Protein AF-A0A9D9Q2E6-F1 (afdb_monomer_lite)

Radius of gyration: 23.65 Å; chains: 1; bounding box: 27×30×88 Å

Secondary structure (DSSP, 8-state):
-------HHHHHHHHHHHHHHGGG----PPPHHHHHHHHHHHHHTT-HHHHHHHHHTS-GGG--HHHHHHHHHHHHHHHHHTTPPP-HHHHHHHHHHHHTSTT--SHHHHHHHHTT-

pLDDT: mean 78.92, std 16.34, range [37.31, 95.44]

Sequence (117 aa):
MNTLKPSVCQLKSIAYCLLSAAFLFSCSQPSPVREQLSRAEQVMETDSRAAALVLDSIDSSALRGEDAALYAILRTQTDYKRDIPLTSDSLARIATDYYGTSLHKDYHAAMAWYTLG

Foldseek 3Di:
DDDDDDDPPVVVVVVVVVVVVVVPPPPPPPDPLNVLLVVLVVCCVVDLVVSVVSLVPDPLVPDDAPSNLSSLLSVLSSCVVVVHPDPNPVSLCSNCVRQVDPVHPDPSNVSSVVSVD

Structure (mmCIF, N/CA/C/O backbone):
data_AF-A0A9D9Q2E6-F1
#
_entry.id   AF-A0A9D9Q2E6-F1
#
loop_
_atom_site.group_PDB
_atom_site.id
_atom_site.type_symbol
_atom_site.label_atom_id
_atom_site.label_alt_id
_atom_site.label_comp_id
_atom_site.label_asym_id
_atom_site.label_entity_id
_atom_site.label_seq_id
_atom_site.pdbx_PDB_ins_code
_atom_site.Cartn_x
_atom_site.Cartn_y
_atom_site.Cartn_z
_atom_site.occupancy
_atom_site.B_iso_or_equiv
_atom_site.auth_seq_id
_atom_site.auth_comp_id
_atom_site.auth_asym_id
_atom_site.auth_atom_id
_atom_site.pdbx_PDB_model_num
ATOM 1 N N . MET A 1 1 ? 13.154 3.340 72.368 1.00 37.62 1 MET A N 1
ATOM 2 C CA . MET A 1 1 ? 13.314 3.034 70.928 1.00 37.62 1 MET A CA 1
ATOM 3 C C . MET A 1 1 ? 11.912 2.833 70.388 1.00 37.62 1 MET A C 1
ATOM 5 O O . MET A 1 1 ? 11.318 1.790 70.624 1.00 37.62 1 MET A O 1
ATOM 9 N N . ASN A 1 2 ? 11.323 3.901 69.850 1.00 37.31 2 ASN A N 1
ATOM 10 C CA . ASN A 1 2 ? 9.881 3.985 69.638 1.00 37.31 2 ASN A CA 1
ATOM 11 C C . ASN A 1 2 ? 9.487 3.343 68.308 1.00 37.31 2 ASN A C 1
ATOM 13 O O . ASN A 1 2 ? 10.048 3.640 67.258 1.00 37.31 2 ASN A O 1
ATOM 17 N N . THR A 1 3 ? 8.497 2.466 68.400 1.00 50.88 3 THR A N 1
ATOM 18 C CA . THR A 1 3 ? 7.759 1.841 67.307 1.00 50.88 3 THR A CA 1
ATOM 19 C C . THR A 1 3 ? 7.039 2.895 66.463 1.00 50.88 3 THR A C 1
ATOM 21 O O . THR A 1 3 ? 6.239 3.644 67.020 1.00 50.88 3 THR A O 1
ATOM 24 N N . LEU A 1 4 ? 7.213 2.912 65.137 1.00 45.84 4 LEU A N 1
ATOM 25 C CA . LEU A 1 4 ? 6.283 3.604 64.236 1.00 45.84 4 LEU A CA 1
ATOM 26 C C . LEU A 1 4 ? 5.934 2.694 63.048 1.00 45.84 4 LEU A C 1
ATOM 28 O O . LEU A 1 4 ? 6.772 2.364 62.213 1.00 45.84 4 LEU A O 1
ATOM 32 N N . LYS A 1 5 ? 4.676 2.241 63.061 1.00 41.97 5 LYS A N 1
ATOM 33 C CA . LYS A 1 5 ? 3.992 1.385 62.082 1.00 41.97 5 LYS A CA 1
ATOM 34 C C . LYS A 1 5 ? 4.245 1.849 60.640 1.00 41.97 5 LYS A C 1
ATOM 36 O O . LYS A 1 5 ? 4.046 3.033 60.367 1.00 41.97 5 LYS A O 1
ATOM 41 N N . PRO A 1 6 ? 4.558 0.941 59.698 1.00 46.75 6 PRO A N 1
ATOM 42 C CA . PRO A 1 6 ? 4.557 1.287 58.289 1.00 46.75 6 PRO A CA 1
ATOM 43 C C . PRO A 1 6 ? 3.120 1.599 57.859 1.00 46.75 6 PRO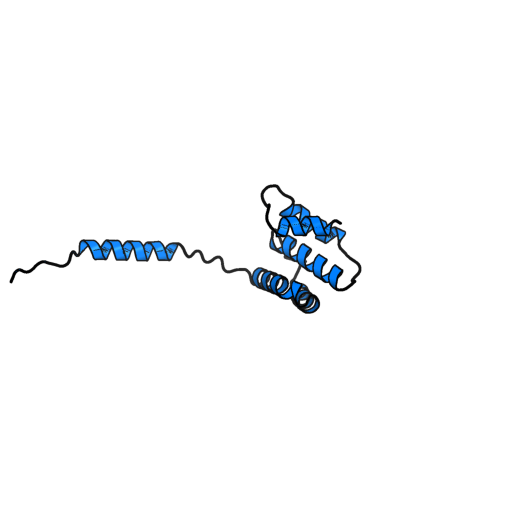 A C 1
ATOM 45 O O . PRO A 1 6 ? 2.169 0.892 58.202 1.00 46.75 6 PRO A O 1
ATOM 48 N N . SER A 1 7 ? 2.967 2.699 57.136 1.00 47.81 7 SER A N 1
ATOM 49 C CA . SER A 1 7 ? 1.710 3.236 56.630 1.00 47.81 7 SER A CA 1
ATOM 50 C C . SER A 1 7 ? 1.016 2.249 55.684 1.00 47.81 7 SER A C 1
ATOM 52 O O . SER A 1 7 ? 1.204 2.290 54.471 1.00 47.81 7 SER A O 1
ATOM 54 N N . VAL A 1 8 ? 0.162 1.386 56.239 1.00 54.19 8 VAL A N 1
ATOM 55 C CA . VAL A 1 8 ? -0.673 0.405 55.513 1.00 54.19 8 VAL A CA 1
ATOM 56 C C . VAL A 1 8 ? -1.560 1.073 54.440 1.00 54.19 8 VAL A C 1
ATOM 58 O O . VAL A 1 8 ? -1.967 0.429 53.476 1.00 54.19 8 VAL A O 1
ATOM 61 N N . CYS A 1 9 ? -1.817 2.383 54.556 1.00 48.16 9 CYS A N 1
ATOM 62 C CA . CYS A 1 9 ? -2.545 3.174 53.558 1.00 48.16 9 CYS A CA 1
ATOM 63 C C . CYS A 1 9 ? -1.777 3.392 52.241 1.00 48.16 9 CYS A C 1
ATOM 65 O O . CYS A 1 9 ? -2.409 3.447 51.192 1.00 48.16 9 CYS A O 1
ATOM 67 N N . GLN A 1 10 ? -0.441 3.480 52.261 1.00 53.59 10 GLN A N 1
ATOM 68 C CA . GLN A 1 10 ? 0.355 3.788 51.058 1.00 53.59 10 GLN A CA 1
ATOM 69 C C . GLN A 1 10 ? 0.466 2.584 50.110 1.00 53.59 10 GLN A C 1
ATOM 71 O O . GLN A 1 10 ? 0.487 2.736 48.892 1.00 53.59 10 GLN A O 1
ATOM 76 N N . LEU A 1 11 ? 0.466 1.369 50.666 1.00 54.09 11 LEU A N 1
ATOM 77 C CA . LEU A 1 11 ? 0.584 0.131 49.894 1.00 54.09 11 LEU A CA 1
ATOM 78 C C . LEU A 1 11 ? -0.684 -0.165 49.070 1.00 54.09 11 LEU A C 1
ATOM 80 O O . LEU A 1 11 ? -0.596 -0.699 47.967 1.00 54.09 11 LEU A O 1
ATOM 84 N N . LYS A 1 12 ? -1.862 0.232 49.576 1.00 57.41 12 LYS A N 1
ATOM 85 C CA . LYS A 1 12 ? -3.153 0.055 48.888 1.00 57.41 12 LYS A CA 1
ATOM 86 C C . LYS A 1 12 ? -3.297 0.966 47.664 1.00 57.41 12 LYS A C 1
ATOM 88 O O . LYS A 1 12 ? -3.782 0.504 46.636 1.00 57.41 12 LYS A O 1
ATOM 93 N N . SER A 1 13 ? -2.838 2.218 47.750 1.00 57.25 13 SER A N 1
ATOM 94 C CA . SER A 1 13 ? -2.843 3.148 46.607 1.00 57.25 13 SER A CA 1
ATOM 95 C C . SER A 1 13 ? -1.886 2.719 45.499 1.00 57.25 13 SER A C 1
ATOM 97 O O . SER A 1 13 ? -2.247 2.790 44.330 1.00 57.25 13 SER A O 1
ATOM 99 N N . ILE A 1 14 ? -0.694 2.221 45.847 1.00 65.06 14 ILE A N 1
ATOM 100 C CA . ILE A 1 14 ? 0.267 1.713 44.854 1.00 65.06 14 ILE A CA 1
ATOM 101 C C . ILE A 1 14 ? -0.305 0.481 44.142 1.00 65.06 14 ILE A C 1
ATOM 103 O O . ILE A 1 14 ? -0.233 0.394 42.919 1.00 65.06 14 ILE A O 1
ATOM 107 N N . ALA A 1 15 ? -0.934 -0.433 44.887 1.00 67.38 15 ALA A N 1
ATOM 108 C CA . ALA A 1 15 ? -1.597 -1.596 44.306 1.00 67.38 15 ALA A CA 1
ATOM 109 C C . ALA A 1 15 ? -2.734 -1.197 43.350 1.00 67.38 15 ALA A C 1
ATOM 111 O O . ALA A 1 15 ? -2.850 -1.784 42.280 1.00 67.38 15 ALA A O 1
ATOM 112 N N . TYR A 1 16 ? -3.529 -0.175 43.688 1.00 65.12 16 TYR A N 1
ATOM 113 C CA . TYR A 1 16 ? -4.614 0.314 42.831 1.00 65.12 16 TYR A CA 1
ATOM 114 C C . TYR A 1 16 ? -4.101 0.996 41.551 1.00 65.12 16 TYR A C 1
ATOM 116 O O . TYR A 1 16 ? -4.649 0.760 40.479 1.00 65.12 16 TYR A O 1
ATOM 124 N N . CYS A 1 17 ? -3.015 1.774 41.636 1.00 61.22 17 CYS A N 1
ATOM 125 C CA . CYS A 1 17 ? -2.359 2.372 40.466 1.00 61.22 17 CYS A CA 1
ATOM 126 C C . CYS A 1 17 ? -1.713 1.325 39.543 1.00 61.22 17 CYS A C 1
ATOM 128 O O . CYS A 1 17 ? -1.748 1.469 38.324 1.00 61.22 17 CYS A O 1
ATOM 130 N N . LEU A 1 18 ? -1.137 0.257 40.107 1.00 62.09 18 LEU A N 1
ATOM 131 C CA . LEU A 1 18 ? -0.606 -0.862 39.322 1.00 62.09 18 LEU A CA 1
ATOM 132 C C . LEU A 1 18 ? -1.731 -1.670 38.656 1.00 62.09 18 LEU A C 1
ATOM 134 O O . LEU A 1 18 ? -1.584 -2.093 37.512 1.00 62.09 18 LEU A O 1
ATOM 138 N N . LEU A 1 19 ? -2.868 -1.842 39.341 1.00 62.97 19 LEU A N 1
ATOM 139 C CA . LEU A 1 19 ? -4.036 -2.539 38.799 1.00 62.97 19 LEU A CA 1
ATOM 140 C C . LEU A 1 19 ? -4.710 -1.746 37.667 1.00 62.97 19 LEU A C 1
ATOM 142 O O . LEU A 1 19 ? -5.146 -2.342 36.689 1.00 62.97 19 LEU A O 1
ATOM 146 N N . SER A 1 20 ? -4.781 -0.413 37.769 1.00 59.12 20 SER A N 1
ATOM 147 C CA . SER A 1 20 ? -5.373 0.442 36.730 1.00 59.12 20 SER A CA 1
ATOM 148 C C . SER A 1 20 ? -4.476 0.591 35.497 1.00 59.12 20 SER A C 1
ATOM 150 O O . SER A 1 20 ? -4.986 0.621 34.378 1.00 59.12 20 SER A O 1
ATOM 152 N N . ALA A 1 21 ? -3.149 0.598 35.669 1.00 59.69 21 ALA A N 1
ATOM 153 C CA . ALA A 1 21 ? -2.199 0.595 34.555 1.00 59.69 21 ALA A CA 1
ATOM 154 C C . ALA A 1 21 ? -2.275 -0.693 33.709 1.00 59.69 21 ALA A C 1
ATOM 156 O O . ALA A 1 21 ? -2.049 -0.647 32.501 1.00 59.69 21 ALA A O 1
ATOM 157 N N . ALA A 1 22 ? -2.658 -1.825 34.312 1.00 57.44 22 ALA A N 1
ATOM 158 C CA . ALA A 1 22 ? -2.832 -3.095 33.603 1.00 57.44 22 ALA A CA 1
ATOM 159 C C . ALA A 1 22 ? -4.045 -3.110 32.647 1.00 57.44 22 ALA A C 1
ATOM 161 O O . ALA A 1 22 ? -4.059 -3.891 31.700 1.00 57.44 22 ALA A O 1
ATOM 162 N N . PHE A 1 23 ? -5.036 -2.230 32.846 1.00 55.78 23 PHE A N 1
ATOM 163 C CA . PHE A 1 23 ? -6.230 -2.142 31.991 1.00 55.78 23 PHE A CA 1
ATOM 164 C C . PHE A 1 23 ? -6.049 -1.270 30.738 1.00 55.78 23 PHE A C 1
ATOM 166 O O . PHE A 1 23 ? -6.932 -1.258 29.885 1.00 55.78 23 PHE A O 1
ATOM 173 N N . LEU A 1 24 ? -4.924 -0.556 30.594 1.00 55.12 24 LEU A N 1
ATOM 174 C CA . LEU A 1 24 ? -4.672 0.309 29.431 1.00 55.12 24 LEU A CA 1
ATOM 175 C C . LEU A 1 24 ? -3.908 -0.378 28.291 1.00 55.12 24 LEU A C 1
ATOM 177 O O . LEU A 1 24 ? -3.782 0.200 27.213 1.00 55.12 24 LEU A O 1
ATOM 181 N N . PHE A 1 25 ? -3.469 -1.627 28.465 1.00 53.25 25 PHE A N 1
ATOM 182 C CA . PHE A 1 25 ? -3.001 -2.453 27.351 1.00 53.25 25 PHE A CA 1
ATOM 183 C C . PHE A 1 25 ? -4.199 -3.077 26.621 1.00 53.25 25 PHE A C 1
ATOM 185 O O . PHE A 1 25 ? -4.375 -4.293 26.585 1.00 53.25 25 PHE A O 1
ATOM 192 N N . SER A 1 26 ? -5.028 -2.242 25.988 1.00 46.69 26 SER A N 1
ATOM 193 C CA . SER A 1 26 ? -5.804 -2.715 24.840 1.00 46.69 26 SER A CA 1
ATOM 194 C C . SER A 1 26 ? -4.807 -2.912 23.702 1.00 46.69 26 SER A C 1
ATOM 196 O O . SER A 1 26 ? -4.602 -2.037 22.864 1.00 46.69 26 SER A O 1
ATOM 198 N N . CYS A 1 27 ? -4.097 -4.038 23.743 1.00 57.06 27 CYS A N 1
ATOM 199 C CA . CYS A 1 27 ? -3.194 -4.457 22.689 1.00 57.06 27 CYS A CA 1
ATOM 200 C C . CYS A 1 27 ? -4.068 -4.839 21.492 1.00 57.06 27 CYS A C 1
ATOM 202 O O . CYS A 1 27 ? -4.507 -5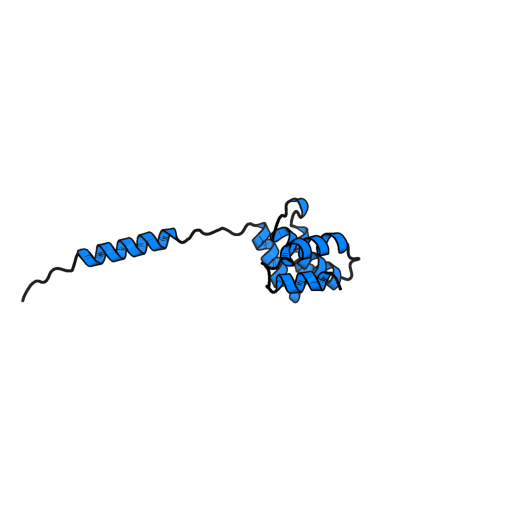.982 21.374 1.00 57.06 27 CYS A O 1
ATOM 204 N N . SER A 1 28 ? -4.364 -3.869 20.628 1.00 59.91 28 SER A N 1
ATOM 205 C CA . SER A 1 28 ? -4.854 -4.145 19.282 1.00 59.91 28 SER A CA 1
ATOM 206 C C . SER A 1 28 ? -3.756 -4.947 18.594 1.00 59.91 28 SER A C 1
ATOM 208 O O . SER A 1 28 ? -2.766 -4.374 18.142 1.00 59.91 28 SER A O 1
ATOM 210 N N . GLN A 1 29 ? -3.857 -6.277 18.619 1.00 65.69 29 GLN A N 1
ATOM 211 C CA . GLN A 1 29 ? -2.906 -7.115 17.902 1.00 65.69 29 GLN A CA 1
ATOM 212 C C . GLN A 1 29 ? -3.000 -6.723 16.426 1.00 65.69 29 GLN A C 1
ATOM 214 O O . GLN A 1 29 ? -4.112 -6.726 15.882 1.00 65.69 29 GLN A O 1
ATOM 219 N N . PRO A 1 30 ? -1.886 -6.317 15.793 1.00 67.56 30 PRO A N 1
ATOM 220 C CA . PRO A 1 30 ? -1.906 -6.029 14.373 1.00 67.56 30 PRO A CA 1
ATOM 221 C C . PRO A 1 30 ? -2.381 -7.283 13.642 1.00 67.56 30 PRO A C 1
ATOM 223 O O . PRO A 1 30 ? -2.012 -8.406 13.991 1.00 67.56 30 PRO A O 1
ATOM 226 N N . SER A 1 31 ? -3.257 -7.095 12.657 1.00 82.88 31 SER A N 1
ATOM 227 C CA . SER A 1 31 ? -3.689 -8.208 11.821 1.00 82.88 31 SER A CA 1
ATOM 228 C C . SER A 1 31 ? -2.456 -8.814 11.130 1.00 82.88 31 SER A C 1
ATOM 230 O O . SER A 1 31 ? -1.500 -8.088 10.834 1.00 82.88 31 SER A O 1
ATOM 232 N N . PRO A 1 32 ? -2.454 -10.123 10.824 1.00 87.06 32 PRO A N 1
ATOM 233 C CA . PRO A 1 32 ? -1.342 -10.741 10.097 1.00 87.06 32 PRO A CA 1
ATOM 234 C C . PRO A 1 32 ? -1.066 -10.027 8.763 1.00 87.06 32 PRO A C 1
ATOM 236 O O . PRO A 1 32 ? 0.082 -9.876 8.357 1.00 87.06 32 PRO A O 1
ATOM 239 N N . VAL A 1 33 ? -2.117 -9.502 8.128 1.00 91.25 33 VAL A N 1
ATOM 240 C CA . VAL A 1 33 ? -2.028 -8.667 6.925 1.00 91.25 33 VAL A CA 1
ATOM 241 C C . VAL A 1 33 ? -1.275 -7.367 7.199 1.00 91.25 33 VAL A C 1
ATOM 243 O O . VAL A 1 33 ? -0.394 -6.993 6.427 1.00 91.25 33 VAL A O 1
ATOM 246 N N . ARG A 1 34 ? -1.574 -6.679 8.306 1.00 91.38 34 ARG A N 1
ATOM 247 C CA . ARG A 1 34 ? -0.896 -5.431 8.665 1.00 91.38 34 ARG A CA 1
ATOM 248 C C . ARG A 1 34 ? 0.593 -5.649 8.913 1.00 91.38 34 ARG A C 1
ATOM 250 O O . ARG A 1 34 ? 1.404 -4.822 8.500 1.00 91.38 34 ARG A O 1
ATOM 257 N N . GLU A 1 35 ? 0.963 -6.762 9.541 1.00 92.06 35 GLU A N 1
ATOM 258 C CA . GLU A 1 35 ? 2.372 -7.130 9.713 1.00 92.06 35 GLU A CA 1
ATOM 259 C C . GLU A 1 35 ? 3.064 -7.380 8.367 1.00 92.06 35 GLU A C 1
ATOM 261 O O . GLU A 1 35 ? 4.176 -6.898 8.146 1.00 92.06 35 GLU A O 1
ATOM 266 N N . GLN A 1 36 ? 2.401 -8.076 7.438 1.00 94.69 36 GLN A N 1
ATOM 267 C CA . GLN A 1 36 ? 2.925 -8.298 6.088 1.00 94.69 36 GLN A CA 1
ATOM 268 C C . GLN A 1 36 ? 3.108 -6.982 5.321 1.00 94.69 36 GLN A C 1
ATOM 270 O O . GLN A 1 36 ? 4.157 -6.780 4.711 1.00 94.69 36 GLN A O 1
ATOM 275 N N . LEU A 1 37 ? 2.140 -6.064 5.391 1.00 94.81 37 LEU A N 1
ATOM 276 C CA . LEU A 1 37 ? 2.236 -4.743 4.761 1.00 94.81 37 LEU A CA 1
ATOM 277 C C . LEU A 1 37 ? 3.376 -3.912 5.357 1.00 94.81 37 LEU A C 1
ATOM 279 O O . LEU A 1 37 ? 4.176 -3.351 4.613 1.00 94.81 37 LEU A O 1
ATOM 283 N N .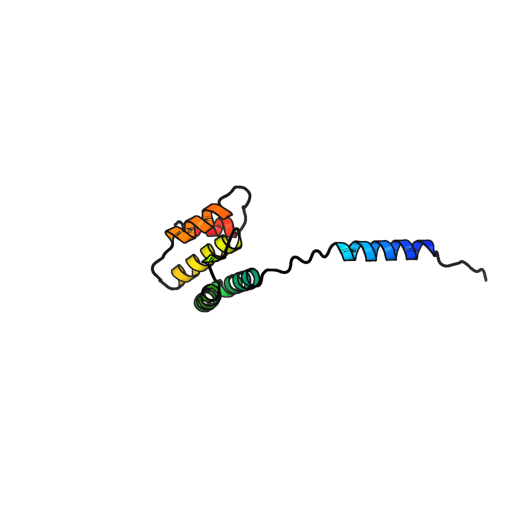 SER A 1 38 ? 3.511 -3.901 6.686 1.00 94.06 38 SER A N 1
ATOM 284 C CA . SER A 1 38 ? 4.621 -3.220 7.364 1.00 94.06 38 SER A CA 1
ATOM 285 C C . SER A 1 38 ? 5.979 -3.796 6.955 1.00 94.06 38 SER A C 1
ATOM 287 O O . SER A 1 38 ? 6.935 -3.060 6.714 1.00 94.06 38 SER A O 1
ATOM 289 N N . ARG A 1 39 ? 6.070 -5.123 6.813 1.00 94.31 39 ARG A N 1
ATOM 290 C CA . ARG A 1 39 ? 7.283 -5.784 6.327 1.00 94.31 39 ARG A CA 1
ATOM 291 C C . ARG A 1 39 ? 7.599 -5.402 4.884 1.00 94.31 39 ARG A C 1
ATOM 293 O O . ARG A 1 39 ? 8.759 -5.136 4.583 1.00 94.31 39 ARG A O 1
ATOM 300 N N . ALA A 1 40 ? 6.593 -5.391 4.010 1.00 95.31 40 ALA A N 1
ATOM 301 C CA . ALA A 1 40 ? 6.747 -5.005 2.611 1.00 95.31 40 ALA A CA 1
ATOM 302 C C . ALA A 1 40 ? 7.240 -3.557 2.482 1.00 95.31 40 ALA A C 1
ATOM 304 O O . ALA A 1 40 ? 8.146 -3.295 1.697 1.00 95.31 40 ALA A O 1
ATOM 305 N N . GLU A 1 41 ? 6.708 -2.645 3.296 1.00 94.19 41 GLU A N 1
ATOM 306 C CA . GLU A 1 41 ? 7.140 -1.246 3.358 1.00 94.19 41 GLU A CA 1
ATOM 307 C C . GLU A 1 41 ? 8.614 -1.113 3.771 1.00 94.19 41 GLU A C 1
ATOM 309 O O . GLU A 1 41 ? 9.390 -0.448 3.089 1.00 94.19 41 GLU A O 1
ATOM 314 N N . GLN A 1 42 ? 9.042 -1.812 4.828 1.00 93.75 42 GLN A N 1
ATOM 315 C CA . GLN A 1 42 ? 10.431 -1.752 5.309 1.00 93.75 42 GLN A CA 1
ATOM 316 C C . GLN A 1 42 ? 11.449 -2.244 4.275 1.00 93.75 42 GLN A C 1
ATOM 318 O O . GLN A 1 42 ? 12.550 -1.701 4.172 1.00 93.75 42 GLN A O 1
ATOM 323 N N . VAL A 1 43 ? 11.102 -3.285 3.514 1.00 95.00 43 VAL A N 1
ATOM 324 C CA . VAL A 1 43 ? 12.005 -3.842 2.498 1.00 95.00 43 VAL A CA 1
ATOM 325 C C . VAL A 1 43 ? 11.886 -3.132 1.147 1.00 95.00 43 VAL A C 1
ATOM 327 O O . VAL A 1 43 ? 12.769 -3.300 0.317 1.00 95.00 43 VAL A O 1
ATOM 330 N N . MET A 1 44 ? 10.874 -2.285 0.931 1.00 93.19 44 MET A N 1
ATOM 331 C CA . MET A 1 44 ? 10.608 -1.612 -0.351 1.00 93.19 44 MET A CA 1
ATOM 332 C C . MET A 1 44 ? 11.783 -0.782 -0.878 1.00 93.19 44 MET A C 1
ATOM 334 O O . MET A 1 44 ? 12.056 -0.758 -2.084 1.00 93.19 44 MET A O 1
ATOM 338 N N . GLU A 1 45 ? 12.473 -0.073 0.017 1.00 87.81 45 GLU A N 1
ATOM 339 C CA . GLU A 1 45 ? 13.601 0.780 -0.364 1.00 87.81 45 GLU A CA 1
ATOM 340 C C . GLU A 1 45 ? 14.879 -0.005 -0.649 1.00 87.81 45 GLU A C 1
ATOM 342 O O . GLU A 1 45 ? 15.717 0.444 -1.427 1.00 87.81 45 GLU A O 1
ATOM 347 N N . THR A 1 46 ? 15.018 -1.192 -0.059 1.00 93.06 46 THR A N 1
ATOM 348 C CA . THR A 1 46 ? 16.227 -2.016 -0.186 1.00 93.06 46 THR A CA 1
ATOM 349 C C . THR A 1 46 ? 16.103 -3.072 -1.282 1.00 93.06 46 THR A C 1
ATOM 351 O O . THR A 1 46 ? 17.038 -3.259 -2.056 1.00 93.06 46 THR A O 1
ATOM 354 N N . ASP A 1 47 ? 14.950 -3.736 -1.383 1.00 92.75 47 ASP A N 1
ATOM 355 C CA . ASP A 1 47 ? 14.642 -4.749 -2.389 1.00 92.75 47 ASP A CA 1
ATOM 356 C C . ASP A 1 47 ? 13.142 -4.737 -2.738 1.00 92.75 47 ASP A C 1
ATOM 358 O O . ASP A 1 47 ? 12.294 -5.359 -2.090 1.00 92.75 47 ASP A O 1
ATOM 362 N N . SER A 1 48 ? 12.822 -4.066 -3.844 1.00 91.19 48 SER A N 1
ATOM 363 C CA . SER A 1 48 ? 11.459 -3.993 -4.374 1.00 91.19 48 SER A CA 1
ATOM 364 C C . SER A 1 48 ? 10.898 -5.357 -4.803 1.00 91.19 48 SER A C 1
ATOM 366 O O . SER A 1 48 ? 9.693 -5.595 -4.716 1.00 91.19 48 SER A O 1
ATOM 368 N N . ARG A 1 49 ? 11.750 -6.298 -5.228 1.00 91.94 49 ARG A N 1
ATOM 369 C CA . ARG A 1 49 ? 11.310 -7.641 -5.621 1.00 91.94 49 ARG A CA 1
ATOM 370 C C . ARG A 1 49 ? 10.932 -8.465 -4.393 1.00 91.94 49 ARG A C 1
ATOM 372 O O . ARG A 1 49 ? 9.941 -9.188 -4.438 1.00 91.94 49 ARG A O 1
ATOM 379 N N . ALA A 1 50 ? 11.678 -8.337 -3.297 1.00 93.50 50 ALA A N 1
ATOM 380 C CA . ALA A 1 50 ? 11.309 -8.942 -2.021 1.00 93.50 50 ALA A CA 1
ATOM 381 C C . ALA A 1 50 ? 9.997 -8.357 -1.476 1.00 93.50 50 ALA A C 1
ATOM 383 O O . ALA A 1 50 ? 9.141 -9.117 -1.026 1.00 93.50 50 ALA A O 1
ATOM 384 N N . ALA A 1 51 ? 9.804 -7.037 -1.581 1.00 95.12 51 ALA A N 1
ATOM 385 C CA . ALA A 1 51 ? 8.537 -6.397 -1.226 1.00 95.12 51 ALA A CA 1
ATOM 386 C C . ALA A 1 51 ? 7.371 -6.967 -2.049 1.00 95.12 51 ALA A C 1
ATOM 388 O O . ALA A 1 51 ? 6.356 -7.364 -1.480 1.00 95.12 51 ALA A O 1
ATOM 389 N N . ALA A 1 52 ? 7.542 -7.096 -3.369 1.00 94.19 52 ALA A N 1
ATOM 390 C CA . ALA A 1 52 ? 6.527 -7.663 -4.252 1.00 94.19 52 ALA A CA 1
ATOM 391 C C . ALA A 1 52 ? 6.136 -9.097 -3.862 1.00 94.19 52 ALA A C 1
ATOM 393 O O . ALA A 1 52 ? 4.951 -9.399 -3.809 1.00 94.19 52 ALA A O 1
ATOM 394 N N . LEU A 1 53 ? 7.101 -9.952 -3.503 1.00 95.12 53 LEU A N 1
ATOM 395 C CA . LEU A 1 53 ? 6.815 -11.319 -3.043 1.00 95.12 53 LEU A CA 1
ATOM 396 C C . LEU A 1 53 ? 5.959 -11.349 -1.770 1.00 95.12 53 LEU A C 1
ATOM 398 O O . LEU A 1 53 ? 5.116 -12.231 -1.614 1.00 95.12 53 LEU A O 1
ATOM 402 N N . VAL A 1 54 ? 6.168 -10.398 -0.855 1.00 95.44 54 VAL A N 1
ATOM 403 C CA . VAL A 1 54 ? 5.318 -10.263 0.335 1.00 95.44 54 VAL A CA 1
ATOM 404 C C . VAL A 1 54 ? 3.918 -9.806 -0.069 1.00 95.44 54 VAL A C 1
ATOM 406 O O . VAL A 1 54 ? 2.944 -10.407 0.378 1.00 95.44 54 VAL A O 1
ATOM 409 N N . LEU A 1 55 ? 3.803 -8.804 -0.946 1.00 94.62 55 LEU A N 1
ATOM 410 C CA . LEU A 1 55 ? 2.509 -8.310 -1.431 1.00 94.62 55 LEU A CA 1
ATOM 411 C C . LEU A 1 55 ? 1.721 -9.389 -2.187 1.00 94.62 55 LEU A C 1
ATOM 413 O O . LEU A 1 55 ? 0.521 -9.516 -1.976 1.00 94.62 55 LEU A O 1
ATOM 417 N N . ASP A 1 56 ? 2.383 -10.206 -3.005 1.00 93.38 56 ASP A N 1
ATOM 418 C CA . ASP A 1 56 ? 1.757 -11.302 -3.756 1.00 93.38 56 ASP A CA 1
ATOM 419 C C 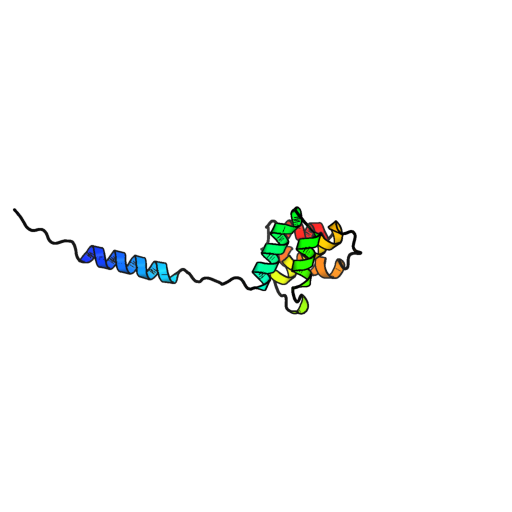. ASP A 1 56 ? 1.196 -12.409 -2.842 1.00 93.38 56 ASP A C 1
ATOM 421 O O . ASP A 1 56 ? 0.335 -13.180 -3.262 1.00 93.38 56 ASP A O 1
ATOM 425 N N . SER A 1 57 ? 1.652 -12.487 -1.586 1.00 93.44 57 SER A N 1
ATOM 426 C CA . SER A 1 57 ? 1.112 -13.423 -0.590 1.00 93.44 57 SER A CA 1
ATOM 427 C C . SER A 1 57 ? -0.175 -12.937 0.091 1.00 93.44 57 SER A C 1
ATOM 429 O O . SER A 1 57 ? -0.811 -13.708 0.811 1.00 93.44 57 SER A O 1
ATOM 431 N N . ILE A 1 58 ? -0.558 -11.673 -0.117 1.00 93.62 58 ILE A N 1
ATOM 432 C CA . ILE A 1 58 ? -1.730 -11.051 0.502 1.00 93.62 58 ILE A CA 1
ATOM 433 C C . ILE A 1 58 ? -2.941 -11.204 -0.425 1.00 93.62 58 ILE A C 1
ATOM 435 O O . ILE A 1 58 ? -2.899 -10.834 -1.599 1.00 93.62 58 ILE A O 1
ATOM 439 N N . ASP A 1 59 ? -4.066 -11.673 0.119 1.00 92.00 59 ASP A N 1
ATOM 440 C CA . ASP A 1 59 ? -5.344 -11.640 -0.595 1.00 92.00 59 ASP A CA 1
ATOM 441 C C . ASP A 1 59 ? -5.897 -10.206 -0.649 1.00 92.00 59 ASP A C 1
ATOM 443 O O . ASP A 1 59 ? -6.609 -9.742 0.246 1.00 92.00 59 ASP A O 1
ATOM 447 N N . SER A 1 60 ? -5.567 -9.501 -1.734 1.00 89.06 60 SER A N 1
ATOM 448 C CA . SER A 1 60 ? -6.014 -8.124 -1.975 1.00 89.06 60 SER A CA 1
ATOM 449 C C . SER A 1 60 ? -7.542 -7.956 -2.027 1.00 89.06 60 SER A C 1
ATOM 451 O O . SER A 1 60 ? -8.046 -6.867 -1.747 1.00 89.06 60 SER A O 1
ATOM 453 N N . SER A 1 61 ? -8.306 -9.015 -2.327 1.00 88.12 61 SER A N 1
ATOM 454 C CA . SER A 1 61 ? -9.769 -8.938 -2.457 1.00 88.12 61 SER A CA 1
ATOM 455 C C . SER A 1 61 ? -10.479 -8.725 -1.113 1.00 88.12 61 SER A C 1
ATOM 457 O O . SER A 1 61 ? -11.553 -8.106 -1.057 1.00 88.12 61 SER A O 1
ATOM 459 N N . ALA A 1 62 ? -9.844 -9.171 -0.025 1.00 87.88 62 ALA A N 1
ATOM 460 C CA . ALA A 1 62 ? -10.325 -9.048 1.345 1.00 87.88 62 ALA A CA 1
ATOM 461 C C . ALA A 1 62 ? -9.917 -7.725 2.020 1.00 87.88 62 ALA A C 1
ATOM 463 O O . ALA A 1 62 ? -10.476 -7.376 3.060 1.00 87.88 62 ALA A O 1
ATOM 464 N N . LEU A 1 63 ? -8.979 -6.967 1.438 1.00 91.88 63 LEU A N 1
ATOM 465 C CA . LEU A 1 63 ? -8.458 -5.736 2.039 1.00 91.88 63 LEU A CA 1
ATOM 466 C C . LEU A 1 63 ? -9.490 -4.610 2.023 1.00 91.88 63 LEU A C 1
ATOM 468 O O . LEU A 1 63 ? -10.182 -4.391 1.027 1.00 91.88 63 LEU A O 1
ATOM 472 N N . ARG A 1 64 ? -9.573 -3.846 3.114 1.00 90.00 64 ARG A N 1
ATOM 473 C CA . ARG A 1 64 ? -10.474 -2.692 3.249 1.00 90.00 64 ARG A CA 1
ATOM 474 C C . ARG A 1 64 ? -9.780 -1.561 4.005 1.00 90.00 64 ARG A C 1
ATOM 476 O O . ARG A 1 64 ? -8.839 -1.806 4.755 1.00 90.00 64 ARG A O 1
ATOM 483 N N . GLY A 1 65 ? -10.277 -0.337 3.822 1.00 90.62 65 GLY A N 1
ATOM 484 C CA . GLY A 1 65 ? -9.779 0.847 4.523 1.00 90.62 65 GLY A CA 1
ATOM 485 C C . GLY A 1 65 ? -8.282 1.068 4.303 1.00 90.62 65 GLY A C 1
ATOM 486 O O . GLY A 1 65 ? -7.804 0.992 3.172 1.00 90.62 65 GLY A O 1
ATOM 487 N N . GLU A 1 66 ? -7.557 1.302 5.397 1.00 90.88 66 GLU A N 1
ATOM 488 C CA . GLU A 1 66 ? -6.128 1.621 5.372 1.00 90.88 66 GLU A CA 1
ATOM 489 C C . GLU A 1 66 ? -5.279 0.528 4.728 1.00 90.88 66 GLU A C 1
ATOM 491 O O . GLU A 1 66 ? -4.393 0.831 3.939 1.00 90.88 66 GLU A O 1
ATOM 496 N N . ASP A 1 67 ? -5.556 -0.743 5.020 1.00 93.38 67 ASP A N 1
ATOM 497 C CA . ASP A 1 67 ? -4.737 -1.848 4.518 1.00 93.38 67 ASP A CA 1
ATOM 498 C C . ASP A 1 67 ? -4.857 -1.984 2.994 1.00 93.38 67 ASP A C 1
ATOM 500 O O . ASP A 1 67 ? -3.870 -2.269 2.317 1.00 93.38 67 ASP A O 1
ATOM 504 N N . ALA A 1 68 ? -6.044 -1.713 2.435 1.00 93.06 68 ALA A N 1
ATOM 505 C CA . ALA A 1 68 ? -6.238 -1.665 0.985 1.00 93.06 68 ALA A CA 1
ATOM 506 C C . ALA A 1 68 ? -5.484 -0.491 0.348 1.00 93.06 68 ALA A C 1
ATOM 508 O O . ALA A 1 68 ? -4.870 -0.649 -0.707 1.00 93.06 68 ALA A O 1
ATOM 509 N N . ALA A 1 69 ? -5.511 0.674 0.996 1.00 92.88 69 ALA A N 1
ATOM 510 C CA . ALA A 1 69 ? -4.827 1.868 0.521 1.00 92.88 69 ALA A CA 1
ATOM 511 C C . ALA A 1 69 ? -3.301 1.721 0.585 1.00 92.88 69 ALA A C 1
ATOM 513 O O . ALA A 1 69 ? -2.612 2.009 -0.393 1.00 92.88 69 ALA A O 1
ATOM 514 N N . LEU A 1 70 ? -2.770 1.202 1.694 1.00 93.88 70 LEU A N 1
ATOM 515 C CA . LEU A 1 70 ? -1.345 0.932 1.862 1.00 93.88 70 LEU A CA 1
ATOM 516 C C . LEU A 1 70 ? -0.864 -0.131 0.869 1.00 93.88 70 LEU A C 1
ATOM 518 O O . LEU A 1 70 ? 0.149 0.073 0.202 1.00 93.88 70 LEU A O 1
ATOM 522 N N . TYR A 1 71 ? -1.617 -1.225 0.705 1.00 94.44 71 TYR A N 1
ATOM 523 C CA . TYR A 1 71 ? -1.334 -2.226 -0.326 1.00 94.44 71 TYR A CA 1
ATOM 524 C C . TYR A 1 71 ? -1.255 -1.588 -1.716 1.00 94.44 71 TYR A C 1
ATOM 526 O O . TYR A 1 71 ? -0.320 -1.863 -2.464 1.00 94.44 71 TYR A O 1
ATOM 534 N N . ALA A 1 72 ? -2.203 -0.711 -2.056 1.00 92.94 72 ALA A N 1
ATOM 535 C CA . ALA A 1 72 ? -2.245 -0.057 -3.356 1.00 92.94 72 ALA A CA 1
ATOM 536 C C . ALA A 1 72 ? -1.032 0.851 -3.613 1.00 92.94 72 ALA A C 1
ATOM 538 O O . ALA A 1 72 ? -0.464 0.809 -4.709 1.00 92.94 72 ALA A O 1
ATOM 539 N N . ILE A 1 73 ? -0.590 1.613 -2.607 1.00 92.44 73 ILE A N 1
ATOM 540 C CA . ILE A 1 73 ? 0.629 2.427 -2.708 1.00 92.44 73 ILE A CA 1
ATOM 541 C C . ILE A 1 73 ? 1.851 1.530 -2.925 1.00 92.44 73 ILE A C 1
ATOM 543 O O . ILE A 1 73 ? 2.584 1.713 -3.898 1.00 92.44 73 ILE A O 1
ATOM 547 N N . LEU A 1 74 ? 2.052 0.539 -2.051 1.00 93.31 74 LEU A N 1
ATOM 548 C CA . LEU A 1 74 ? 3.219 -0.342 -2.109 1.00 93.31 74 LEU A CA 1
ATOM 549 C C . LEU A 1 74 ? 3.258 -1.135 -3.419 1.00 93.31 74 LEU A C 1
ATOM 551 O O . LEU A 1 74 ? 4.317 -1.271 -4.027 1.00 93.31 74 LEU A O 1
ATOM 555 N N . ARG A 1 75 ? 2.103 -1.605 -3.902 1.00 93.06 75 ARG A N 1
ATOM 556 C CA . ARG A 1 75 ? 1.998 -2.317 -5.178 1.00 93.06 75 ARG A CA 1
ATOM 557 C C . ARG A 1 75 ? 2.389 -1.425 -6.351 1.00 93.06 75 ARG A C 1
ATOM 559 O O . ARG A 1 75 ? 3.212 -1.830 -7.170 1.00 93.06 75 ARG A O 1
ATOM 566 N N . THR A 1 76 ? 1.884 -0.193 -6.379 1.00 90.62 76 THR A N 1
ATOM 567 C CA . THR A 1 76 ? 2.236 0.786 -7.417 1.00 90.62 76 THR A CA 1
ATOM 568 C C . THR A 1 76 ? 3.739 1.070 -7.423 1.00 90.62 76 THR A C 1
ATOM 570 O O . THR A 1 76 ? 4.366 1.060 -8.479 1.00 90.62 76 THR A O 1
ATOM 573 N N . GLN A 1 77 ? 4.351 1.227 -6.245 1.00 89.31 77 GLN A N 1
ATOM 574 C CA . GLN A 1 77 ? 5.800 1.397 -6.121 1.00 89.31 77 GLN A CA 1
ATOM 575 C C . GLN A 1 77 ? 6.580 0.184 -6.633 1.00 89.31 77 GLN A C 1
ATOM 577 O O . GLN A 1 77 ? 7.570 0.356 -7.344 1.00 89.31 77 GLN A O 1
ATOM 582 N N . THR A 1 78 ? 6.148 -1.040 -6.303 1.00 91.56 78 THR A N 1
ATOM 583 C CA . THR A 1 78 ? 6.819 -2.249 -6.805 1.00 91.56 78 THR A CA 1
ATOM 584 C C . THR A 1 78 ? 6.702 -2.414 -8.302 1.00 91.56 78 THR A C 1
ATOM 586 O O . THR A 1 78 ? 7.641 -2.896 -8.926 1.00 91.56 78 THR A O 1
ATOM 589 N N . ASP A 1 79 ? 5.564 -2.059 -8.884 1.00 88.12 79 ASP A N 1
ATOM 590 C CA . ASP A 1 79 ? 5.345 -2.231 -10.315 1.00 88.12 79 ASP A CA 1
ATOM 591 C C . ASP A 1 79 ? 6.146 -1.180 -11.093 1.00 88.12 79 ASP A C 1
ATOM 593 O O . ASP A 1 79 ? 6.848 -1.536 -12.038 1.00 88.12 79 ASP A O 1
ATOM 597 N N . TYR A 1 80 ? 6.194 0.061 -10.592 1.00 86.56 80 TYR A N 1
ATOM 598 C CA . TYR A 1 80 ? 7.070 1.114 -11.110 1.00 86.56 80 TYR A CA 1
ATOM 599 C C . TYR A 1 80 ? 8.560 0.738 -11.032 1.00 86.56 80 TYR A C 1
ATOM 601 O O . TYR A 1 80 ? 9.265 0.772 -12.037 1.00 86.56 80 TYR A O 1
ATOM 609 N N . LYS A 1 81 ? 9.060 0.316 -9.857 1.00 88.88 81 LYS A N 1
ATOM 610 C CA . LYS A 1 81 ? 10.479 -0.059 -9.672 1.00 88.88 81 LYS A CA 1
ATOM 611 C C . LYS A 1 81 ? 10.890 -1.296 -10.486 1.00 88.88 81 LYS A C 1
ATOM 613 O O . LYS A 1 81 ? 12.082 -1.502 -10.704 1.00 88.88 81 LYS A O 1
ATOM 618 N N . ARG A 1 82 ? 9.934 -2.132 -10.906 1.00 88.31 82 ARG A N 1
ATOM 619 C CA . ARG A 1 82 ? 10.178 -3.362 -11.680 1.00 88.31 82 ARG A CA 1
ATOM 620 C C . ARG A 1 82 ? 9.855 -3.236 -13.170 1.00 88.31 82 ARG A C 1
ATOM 622 O O . ARG A 1 82 ? 9.956 -4.244 -13.864 1.00 88.31 82 ARG A O 1
ATOM 629 N N . ASP A 1 83 ? 9.488 -2.047 -13.645 1.00 84.62 83 ASP A N 1
ATOM 630 C CA . ASP A 1 83 ? 9.115 -1.786 -15.044 1.00 84.62 83 ASP A CA 1
ATOM 631 C C . ASP A 1 83 ? 7.964 -2.687 -15.541 1.00 84.62 83 ASP A C 1
ATOM 633 O O . ASP A 1 83 ? 7.935 -3.174 -16.672 1.00 84.62 83 ASP A O 1
ATOM 637 N N . ILE A 1 84 ? 7.009 -2.964 -14.648 1.00 81.00 84 ILE A N 1
ATOM 638 C CA . ILE A 1 84 ? 5.802 -3.726 -14.969 1.00 81.00 84 ILE A CA 1
ATOM 639 C C . ILE A 1 84 ? 4.737 -2.738 -15.455 1.00 81.00 84 ILE A C 1
ATOM 641 O O . ILE A 1 84 ? 4.517 -1.726 -14.785 1.00 81.00 84 ILE A O 1
ATOM 645 N N . PRO A 1 85 ? 4.036 -3.021 -16.574 1.00 75.50 85 PRO A N 1
ATOM 646 C CA . PRO A 1 85 ? 2.936 -2.189 -17.036 1.00 75.50 85 PRO A CA 1
ATOM 647 C C . PRO A 1 85 ? 1.930 -1.975 -15.913 1.00 75.50 85 PRO A C 1
ATOM 649 O O . PRO A 1 85 ? 1.357 -2.925 -15.375 1.00 75.50 85 PRO A O 1
ATOM 652 N N . LEU A 1 86 ? 1.744 -0.713 -15.549 1.00 64.88 86 LEU A N 1
ATOM 653 C CA . LEU A 1 86 ? 0.915 -0.340 -14.426 1.00 64.88 86 LEU A CA 1
ATOM 654 C C . LEU A 1 86 ? -0.546 -0.720 -14.700 1.00 64.88 86 LEU A C 1
ATOM 656 O O . LEU A 1 86 ? -1.206 -0.146 -15.561 1.00 64.88 86 LEU A O 1
ATOM 660 N N . THR A 1 87 ? -1.104 -1.606 -13.879 1.00 63.06 87 THR A N 1
ATOM 661 C CA . THR A 1 87 ? -2.551 -1.638 -13.603 1.00 63.06 87 THR A CA 1
ATOM 662 C C . THR A 1 87 ? -2.925 -0.517 -12.613 1.00 63.06 87 THR A C 1
ATOM 664 O O . THR A 1 87 ? -3.711 -0.729 -11.687 1.00 63.06 87 THR A O 1
ATOM 667 N N . SER A 1 88 ? -2.303 0.665 -12.758 1.00 61.59 88 SER A N 1
ATOM 668 C CA . SER A 1 88 ? -2.272 1.747 -11.758 1.00 61.59 88 SER A CA 1
ATOM 669 C C . SER A 1 88 ? -3.632 2.338 -11.485 1.00 61.59 88 SER A C 1
ATOM 671 O O . SER A 1 88 ? -3.917 2.654 -10.339 1.00 61.59 88 SER A O 1
ATOM 673 N N . ASP A 1 89 ? -4.481 2.484 -12.500 1.00 69.44 89 ASP A N 1
ATOM 674 C CA . ASP A 1 89 ? -5.634 3.384 -12.398 1.00 69.44 89 ASP A CA 1
ATOM 675 C C . ASP A 1 89 ? -6.623 2.947 -11.311 1.00 69.44 89 ASP A C 1
ATOM 677 O O . ASP A 1 89 ? -7.242 3.771 -10.637 1.00 69.44 89 ASP A O 1
ATOM 681 N N . SER A 1 90 ? -6.730 1.635 -11.076 1.00 81.50 90 SER A N 1
ATOM 682 C CA . SER A 1 90 ? -7.555 1.100 -9.988 1.00 81.50 90 SER A CA 1
ATOM 683 C C . SER A 1 90 ? -6.898 1.263 -8.615 1.00 81.50 90 SER A C 1
ATOM 685 O O . SER A 1 90 ? -7.590 1.572 -7.648 1.00 81.50 90 SER A O 1
ATOM 687 N N . LEU A 1 91 ? -5.579 1.080 -8.518 1.00 86.25 91 LEU A N 1
ATOM 688 C CA . LEU A 1 91 ? -4.827 1.145 -7.260 1.00 86.25 91 LEU A CA 1
ATOM 689 C C . LEU A 1 91 ? -4.600 2.590 -6.800 1.00 86.25 91 LEU A C 1
ATOM 691 O O . LEU A 1 91 ? -4.845 2.907 -5.638 1.00 86.25 91 LEU A O 1
ATOM 695 N N . ALA A 1 92 ? -4.220 3.484 -7.711 1.00 85.25 92 ALA A N 1
ATOM 696 C CA . ALA A 1 92 ? -4.031 4.903 -7.433 1.00 85.25 92 ALA A CA 1
ATOM 697 C C . ALA A 1 92 ? -5.324 5.540 -6.906 1.00 85.25 92 ALA A C 1
ATOM 699 O O . ALA A 1 92 ? -5.297 6.307 -5.942 1.00 85.25 92 ALA A O 1
ATOM 700 N N . ARG A 1 93 ? -6.483 5.150 -7.457 1.00 89.06 93 ARG A N 1
ATOM 701 C CA . ARG A 1 93 ? -7.783 5.575 -6.928 1.00 89.06 93 ARG A CA 1
ATOM 702 C C . ARG A 1 93 ? -8.035 5.052 -5.512 1.00 89.06 93 ARG A C 1
ATOM 704 O O . ARG A 1 93 ? -8.428 5.829 -4.660 1.00 89.06 93 ARG A O 1
ATOM 711 N N . ILE A 1 94 ? -7.753 3.779 -5.220 1.00 90.62 94 ILE A N 1
ATOM 712 C CA . ILE A 1 94 ? -7.909 3.229 -3.857 1.00 90.62 94 ILE A CA 1
ATOM 713 C C . ILE A 1 94 ? -7.030 3.988 -2.849 1.00 90.62 94 ILE A C 1
ATOM 715 O O . ILE A 1 94 ? -7.488 4.319 -1.755 1.00 90.62 94 ILE A O 1
ATOM 719 N N . ALA A 1 95 ? -5.781 4.286 -3.216 1.00 90.75 95 ALA A N 1
ATOM 720 C CA . ALA A 1 95 ? -4.857 5.029 -2.366 1.00 90.75 95 ALA A CA 1
ATOM 721 C C . ALA A 1 95 ? -5.323 6.476 -2.128 1.00 90.75 95 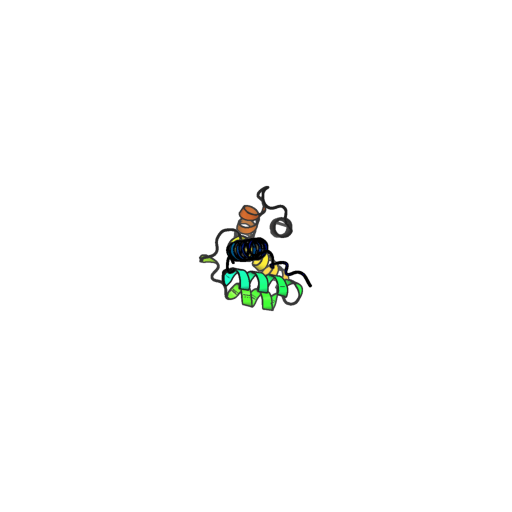ALA A C 1
ATOM 723 O O . ALA A 1 95 ? -5.332 6.948 -0.990 1.00 90.75 95 ALA A O 1
ATOM 724 N N . THR A 1 96 ? -5.733 7.175 -3.189 1.00 90.00 96 THR A N 1
ATOM 725 C CA . THR A 1 96 ? -6.164 8.579 -3.107 1.00 90.00 96 THR A CA 1
ATOM 726 C C . THR A 1 96 ? -7.551 8.760 -2.503 1.00 90.00 96 THR A C 1
ATOM 728 O O . THR A 1 96 ? -7.746 9.718 -1.762 1.00 90.00 96 THR A O 1
ATOM 731 N N . ASP A 1 97 ? -8.486 7.833 -2.701 1.00 90.88 97 ASP A N 1
ATOM 732 C CA . ASP A 1 97 ? -9.801 7.874 -2.049 1.00 90.88 97 ASP A CA 1
ATOM 733 C C . ASP A 1 97 ? -9.669 7.770 -0.521 1.00 90.88 97 ASP A C 1
ATOM 735 O O . ASP A 1 97 ? -10.418 8.411 0.218 1.00 90.88 97 ASP A O 1
ATOM 739 N N . TYR A 1 98 ? -8.699 6.989 -0.032 1.00 91.38 98 TYR A N 1
ATOM 740 C CA . TYR A 1 98 ? -8.457 6.829 1.401 1.00 91.38 98 TYR A CA 1
ATOM 741 C C . TYR A 1 98 ? -7.628 7.987 1.982 1.00 91.38 98 TYR A C 1
ATOM 743 O O . TYR A 1 98 ? -8.083 8.702 2.880 1.00 91.38 98 TYR A O 1
ATOM 751 N N . TYR A 1 99 ? -6.423 8.213 1.449 1.00 88.88 99 TYR A N 1
ATOM 752 C CA . TYR A 1 99 ? -5.481 9.188 2.008 1.00 88.88 99 TYR A CA 1
ATOM 753 C C . TYR A 1 99 ? -5.667 10.621 1.489 1.00 88.88 99 TYR A C 1
ATOM 755 O O . TYR A 1 99 ? -5.112 11.556 2.057 1.00 88.88 99 TYR A O 1
ATOM 763 N N . GLY A 1 100 ? -6.452 10.836 0.432 1.00 83.06 100 GLY A N 1
ATOM 764 C CA . GLY A 1 100 ? -6.741 12.168 -0.113 1.00 83.06 100 GLY A CA 1
ATOM 765 C C . GLY A 1 100 ? -7.733 12.982 0.721 1.00 83.06 100 GLY A C 1
ATOM 766 O O . GLY A 1 100 ? -7.976 14.153 0.425 1.00 83.06 100 GLY A O 1
ATOM 767 N N . THR A 1 101 ? -8.312 12.396 1.772 1.00 80.12 101 THR A N 1
ATOM 768 C CA . THR A 1 101 ? -9.215 13.104 2.685 1.00 80.12 101 THR A CA 1
ATOM 769 C C . THR A 1 101 ? -8.436 13.984 3.667 1.00 80.12 101 THR A C 1
ATOM 771 O O . THR A 1 101 ? -7.327 13.666 4.086 1.00 80.12 101 THR A O 1
ATOM 774 N N . SER A 1 102 ? -9.025 15.103 4.108 1.00 65.50 102 SER A N 1
ATOM 775 C CA . SER A 1 102 ? -8.348 16.086 4.976 1.00 65.50 102 SER A CA 1
ATOM 776 C C . SER A 1 102 ? -7.937 15.561 6.361 1.00 65.50 102 SER A C 1
ATOM 778 O O . SER A 1 102 ? -7.257 16.281 7.096 1.00 65.50 102 SER A O 1
ATOM 780 N N . LEU A 1 103 ? -8.372 14.348 6.724 1.00 71.94 103 LEU A N 1
ATOM 781 C CA . LEU A 1 103 ? -7.999 13.658 7.959 1.00 71.94 103 LEU A CA 1
ATOM 782 C C . LEU A 1 103 ? -6.599 13.031 7.891 1.00 71.94 103 LEU A C 1
ATOM 784 O O . LEU A 1 103 ? -5.965 12.887 8.934 1.00 71.94 103 LEU A O 1
ATOM 788 N N . HIS A 1 104 ? -6.098 12.716 6.695 1.00 69.81 104 HIS A N 1
ATOM 789 C CA . 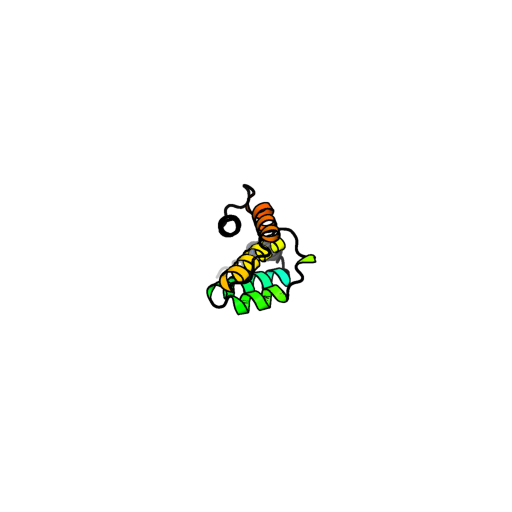HIS A 1 104 ? -4.807 12.063 6.496 1.00 69.81 104 HIS A CA 1
ATOM 790 C C . HIS A 1 104 ? -3.822 13.050 5.853 1.00 69.81 104 HIS A C 1
ATOM 792 O O . HIS A 1 104 ? -3.893 13.363 4.670 1.00 69.81 104 HIS A O 1
ATOM 798 N N . LYS A 1 105 ? -2.926 13.618 6.670 1.00 71.06 105 LYS A N 1
ATOM 799 C CA . LYS A 1 105 ? -1.849 14.537 6.237 1.00 71.06 105 LYS A CA 1
ATOM 800 C C . LYS A 1 105 ? -0.466 13.961 6.540 1.00 71.06 105 LYS A C 1
ATOM 802 O O . LYS A 1 105 ? 0.444 14.675 6.955 1.00 71.06 105 LYS A O 1
ATOM 807 N N . ASP A 1 106 ? -0.353 12.651 6.426 1.00 81.88 106 ASP A N 1
ATOM 808 C CA . ASP A 1 106 ? 0.834 11.870 6.726 1.00 81.88 106 ASP A CA 1
ATOM 809 C C . ASP A 1 106 ? 1.664 11.588 5.464 1.00 81.88 106 ASP A C 1
ATOM 811 O O . ASP A 1 106 ? 1.346 12.009 4.349 1.00 81.88 106 ASP A O 1
ATOM 815 N N . TYR A 1 107 ? 2.782 10.890 5.660 1.00 85.12 107 TYR A N 1
ATOM 816 C CA . TYR A 1 107 ? 3.661 10.443 4.582 1.00 85.12 107 TYR A CA 1
ATOM 817 C C . TYR A 1 107 ? 2.900 9.633 3.520 1.00 85.12 107 TYR A C 1
ATOM 819 O O . TYR A 1 107 ? 3.104 9.848 2.326 1.00 85.12 107 TYR A O 1
ATOM 827 N N . HIS A 1 108 ? 1.970 8.767 3.937 1.00 84.19 108 HIS A N 1
ATOM 828 C CA . HIS A 1 108 ? 1.159 7.958 3.028 1.00 84.19 108 HIS A CA 1
ATOM 829 C C . HIS A 1 108 ? 0.242 8.797 2.140 1.00 84.19 108 HIS A C 1
ATOM 831 O O . HIS A 1 108 ? 0.123 8.486 0.957 1.00 84.19 108 HIS A O 1
ATOM 837 N N . ALA A 1 109 ? -0.317 9.901 2.642 1.00 85.94 109 ALA A N 1
ATOM 838 C CA . ALA A 1 109 ? -1.045 10.849 1.802 1.00 85.94 109 ALA A CA 1
ATOM 839 C C . ALA A 1 109 ? -0.167 11.468 0.710 1.00 85.94 109 ALA A C 1
ATOM 841 O O . ALA A 1 109 ? -0.577 11.514 -0.449 1.00 85.94 109 ALA A O 1
ATOM 842 N N . ALA A 1 110 ? 1.061 11.879 1.036 1.00 84.75 110 ALA A N 1
ATOM 843 C CA . ALA A 1 110 ? 1.995 12.380 0.026 1.00 84.75 110 ALA A CA 1
ATOM 844 C C . ALA A 1 110 ? 2.345 11.302 -1.018 1.00 84.75 110 ALA A C 1
ATOM 846 O O . ALA A 1 110 ? 2.364 11.587 -2.216 1.00 84.75 110 ALA A O 1
ATOM 847 N N . MET A 1 111 ? 2.560 10.056 -0.581 1.00 86.12 111 MET A N 1
ATOM 848 C CA . MET A 1 111 ? 2.814 8.936 -1.489 1.00 86.12 111 MET A CA 1
ATOM 849 C C . MET A 1 111 ? 1.616 8.615 -2.386 1.00 86.12 111 MET A C 1
ATOM 851 O O . MET A 1 111 ? 1.806 8.326 -3.563 1.00 86.12 111 MET A O 1
ATOM 855 N N . ALA A 1 112 ? 0.389 8.681 -1.865 1.00 86.69 112 ALA A N 1
ATOM 856 C CA . ALA A 1 112 ? -0.818 8.425 -2.643 1.00 86.69 112 ALA A CA 1
ATOM 857 C C . ALA A 1 112 ? -0.938 9.401 -3.824 1.00 86.69 112 ALA A C 1
ATOM 859 O O . ALA A 1 112 ? -1.184 8.975 -4.948 1.00 86.69 112 ALA A O 1
ATOM 860 N N . TRP A 1 113 ? -0.672 10.693 -3.613 1.00 82.88 113 TRP A N 1
ATOM 861 C CA . TRP A 1 113 ? -0.661 11.677 -4.702 1.00 82.88 113 TRP A CA 1
ATOM 862 C C . TRP A 1 113 ? 0.472 11.455 -5.707 1.00 82.88 113 TRP A C 1
ATOM 864 O O . TRP A 1 113 ? 0.275 11.687 -6.896 1.00 82.88 113 TRP A O 1
ATOM 874 N N . TYR A 1 114 ? 1.630 10.961 -5.259 1.00 82.69 114 TYR A N 1
ATOM 875 C CA . TYR A 1 114 ? 2.732 10.603 -6.158 1.00 82.69 114 TYR A CA 1
ATOM 876 C C . TYR A 1 114 ? 2.340 9.500 -7.153 1.00 82.69 114 TYR A C 1
ATOM 878 O O . TYR A 1 114 ? 2.801 9.520 -8.286 1.00 82.69 114 TYR A O 1
ATOM 886 N N . THR A 1 115 ? 1.440 8.583 -6.776 1.00 79.38 115 THR A N 1
ATOM 887 C CA . THR A 1 115 ? 0.983 7.507 -7.677 1.00 79.38 115 THR A CA 1
ATOM 888 C C . THR A 1 115 ? 0.121 7.967 -8.862 1.00 79.38 115 THR A C 1
ATOM 890 O O . THR A 1 115 ? -0.191 7.146 -9.720 1.00 79.38 115 THR A O 1
ATOM 893 N N . LEU A 1 116 ? -0.272 9.247 -8.919 1.00 72.25 116 LEU A N 1
ATOM 894 C CA . LEU A 1 116 ? -1.080 9.827 -10.003 1.00 72.25 116 LEU A CA 1
ATOM 895 C C . LEU A 1 116 ? -0.269 10.589 -11.069 1.00 72.25 116 LEU A C 1
ATOM 897 O O . LEU A 1 116 ? -0.865 11.035 -12.051 1.00 72.25 116 LEU A O 1
ATOM 901 N N . GLY A 1 117 ? 1.031 10.813 -10.850 1.00 58.78 117 GLY A N 1
ATOM 902 C CA . GLY A 1 117 ? 1.912 11.569 -11.755 1.00 58.78 117 GLY A CA 1
ATOM 903 C C . GLY A 1 117 ? 2.735 10.673 -12.665 1.00 58.78 117 GLY A C 1
ATOM 904 O O . GLY A 1 117 ? 3.036 11.139 -13.786 1.00 58.78 117 GLY A O 1
#